Protein AF-A0A7Y3BEZ2-F1 (afdb_monomer_lite)

pLDDT: mean 75.35, std 8.3, range [46.78, 86.75]

Foldseek 3Di:
DVVVLVVLLVCCVVPVPVSLVVLVVVVDDLVVLVVLQLVLLVLLLVLVVVQVVVDPDPPDPDDDSVCSSVVVVVVLVVVLVCVVVVCVVVVHPDDSSSSSSSSSSVSVSVSVLSVVLSVCCVVPVVVSVVSVVVD

Sequence (135 aa):
MLKTFVPVAAQAIREPREAASTLMSMGIPSAALWPAFGALVCLSVILSFLSGGFEQVPDQVTLSPLVLAFSSAVAGAASVFLVWKIGSAMDGTGKFEEALLLTVFLQGLIFAGQIVEFLLFFFVPTLSGLFSIGV

Structure (mmCIF, N/CA/C/O backbone):
data_AF-A0A7Y3BEZ2-F1
#
_entry.id   AF-A0A7Y3BEZ2-F1
#
loop_
_atom_site.group_PDB
_atom_site.id
_atom_site.type_symbol
_atom_site.label_atom_id
_atom_site.label_alt_id
_atom_site.label_comp_id
_atom_site.label_asym_id
_atom_site.label_entity_id
_atom_site.label_seq_id
_atom_site.pdbx_PDB_ins_code
_atom_site.Cartn_x
_atom_site.Cartn_y
_atom_site.Cartn_z
_atom_site.occupancy
_atom_site.B_iso_or_equiv
_atom_site.auth_seq_id
_atom_site.auth_comp_id
_atom_site.auth_asym_id
_atom_site.auth_atom_id
_atom_site.pdbx_PDB_model_num
ATOM 1 N N . MET A 1 1 ? -4.952 -18.663 1.162 1.00 49.72 1 MET A N 1
ATOM 2 C CA . MET A 1 1 ? -5.120 -17.194 1.231 1.00 49.72 1 MET A CA 1
ATOM 3 C C . MET A 1 1 ? -5.123 -16.512 -0.141 1.00 49.72 1 MET A C 1
ATOM 5 O O . MET A 1 1 ? -6.020 -15.711 -0.358 1.00 49.72 1 MET A O 1
ATOM 9 N N . LEU A 1 2 ? -4.254 -16.863 -1.108 1.00 49.22 2 LEU A N 1
ATOM 10 C CA . LEU A 1 2 ? -4.301 -16.256 -2.462 1.00 49.22 2 LEU A CA 1
ATOM 11 C C . LEU A 1 2 ? -5.651 -16.408 -3.200 1.00 49.22 2 LEU A C 1
ATOM 13 O O . LEU A 1 2 ? -6.071 -15.480 -3.880 1.00 49.22 2 LEU A O 1
ATOM 17 N N . LYS A 1 3 ? -6.365 -17.534 -3.029 1.00 54.31 3 LYS A N 1
ATOM 18 C CA . LYS A 1 3 ? -7.683 -17.769 -3.663 1.00 54.31 3 LYS A CA 1
ATOM 19 C C . LYS A 1 3 ? -8.778 -16.782 -3.233 1.00 54.31 3 LYS A C 1
ATOM 21 O O . LYS A 1 3 ? -9.757 -16.643 -3.950 1.00 54.31 3 LYS A O 1
ATOM 26 N N . THR A 1 4 ? -8.613 -16.111 -2.094 1.00 61.06 4 THR A N 1
ATOM 27 C CA . THR A 1 4 ? -9.559 -15.103 -1.585 1.00 61.06 4 THR A CA 1
ATOM 28 C C . THR A 1 4 ? -9.114 -13.688 -1.951 1.00 61.06 4 THR A C 1
ATOM 30 O O . THR A 1 4 ? -9.943 -12.823 -2.195 1.00 61.06 4 THR A O 1
ATOM 33 N N . PHE A 1 5 ? -7.803 -13.457 -2.049 1.00 63.38 5 PHE A N 1
ATOM 34 C CA . PHE A 1 5 ? -7.236 -12.137 -2.328 1.00 63.38 5 PHE A CA 1
ATOM 35 C C . PHE A 1 5 ? -7.475 -11.686 -3.772 1.00 63.38 5 PHE A C 1
ATOM 37 O O . PHE A 1 5 ? -7.865 -10.550 -4.005 1.00 63.38 5 PHE A O 1
ATOM 44 N N . VAL A 1 6 ? -7.293 -12.589 -4.740 1.00 69.56 6 VAL A N 1
ATOM 45 C CA . VAL A 1 6 ? -7.481 -12.298 -6.172 1.00 69.56 6 VAL A CA 1
ATOM 46 C C . VAL A 1 6 ? -8.915 -11.859 -6.516 1.00 69.56 6 VAL A C 1
ATOM 48 O O . VAL A 1 6 ? -9.057 -10.838 -7.187 1.00 69.56 6 VAL A O 1
ATOM 51 N N . PRO A 1 7 ? -9.987 -12.550 -6.071 1.00 70.19 7 PRO A N 1
ATOM 52 C CA . PRO A 1 7 ? -11.346 -12.105 -6.370 1.00 70.19 7 PRO A CA 1
ATOM 53 C C . PRO A 1 7 ? -11.697 -10.778 -5.689 1.00 70.19 7 PRO A C 1
ATOM 55 O O . PRO A 1 7 ? -12.319 -9.936 -6.326 1.00 70.19 7 PRO A O 1
ATOM 58 N N . VAL A 1 8 ? -11.243 -10.540 -4.453 1.00 66.81 8 VAL A N 1
ATOM 59 C CA . VAL A 1 8 ? -11.479 -9.261 -3.757 1.00 66.81 8 VAL A CA 1
ATOM 60 C C . VAL A 1 8 ? -10.679 -8.122 -4.398 1.00 66.81 8 VAL A C 1
ATOM 62 O O . VAL A 1 8 ? -11.185 -7.013 -4.505 1.00 66.81 8 VAL A O 1
ATOM 65 N N . ALA A 1 9 ? -9.470 -8.384 -4.899 1.00 68.56 9 ALA A N 1
ATOM 66 C CA . ALA A 1 9 ? -8.685 -7.420 -5.672 1.00 68.56 9 ALA A CA 1
ATOM 67 C C . ALA A 1 9 ? -9.362 -7.063 -7.005 1.00 68.56 9 ALA A C 1
ATOM 69 O O . ALA A 1 9 ? -9.468 -5.889 -7.352 1.00 68.56 9 ALA A O 1
ATOM 70 N N . ALA A 1 10 ? -9.884 -8.058 -7.729 1.00 73.94 10 ALA A N 1
ATOM 71 C CA . ALA A 1 10 ? -10.649 -7.824 -8.952 1.00 73.94 10 ALA A CA 1
ATOM 72 C C . ALA A 1 10 ? -11.954 -7.056 -8.674 1.00 73.94 10 ALA A C 1
ATOM 74 O O . ALA A 1 10 ? -12.328 -6.171 -9.446 1.00 73.94 10 ALA A O 1
ATOM 75 N N . GLN A 1 11 ? -12.621 -7.360 -7.557 1.00 74.88 11 GLN A N 1
ATOM 76 C CA . GLN A 1 11 ? -13.800 -6.629 -7.105 1.00 74.88 11 GLN A CA 1
ATOM 77 C C . GLN A 1 11 ? -13.443 -5.207 -6.664 1.00 74.88 11 GLN A C 1
ATOM 79 O O . GLN A 1 11 ? -14.194 -4.298 -6.967 1.00 74.88 11 GLN A O 1
ATOM 84 N N . ALA A 1 12 ? -12.281 -4.962 -6.054 1.00 71.81 12 ALA A N 1
ATOM 85 C CA . ALA A 1 12 ? -11.862 -3.617 -5.654 1.00 71.81 12 ALA A CA 1
ATOM 86 C C . ALA A 1 12 ? -11.677 -2.664 -6.846 1.00 71.81 12 ALA A C 1
ATOM 88 O O . ALA A 1 12 ? -11.934 -1.471 -6.720 1.00 71.81 12 ALA A O 1
ATOM 89 N N . ILE A 1 13 ? -11.280 -3.194 -8.007 1.00 74.38 13 ILE A N 1
ATOM 90 C CA . ILE A 1 13 ? -11.132 -2.416 -9.247 1.00 74.38 13 ILE A CA 1
ATOM 91 C C . ILE A 1 13 ? -12.499 -2.065 -9.854 1.00 74.38 13 ILE A C 1
ATOM 93 O O . ILE A 1 13 ? -12.669 -0.982 -10.408 1.00 74.38 13 ILE A O 1
ATOM 97 N N . ARG A 1 14 ? -13.477 -2.977 -9.775 1.00 75.38 14 ARG A N 1
ATOM 98 C CA . ARG A 1 14 ? -14.810 -2.790 -10.380 1.00 75.38 14 ARG A CA 1
ATOM 99 C C . ARG A 1 14 ? -15.790 -2.082 -9.444 1.00 75.38 14 ARG A C 1
ATOM 101 O O . ARG A 1 14 ? -16.527 -1.199 -9.863 1.00 75.38 14 ARG A O 1
ATOM 108 N N . GLU A 1 15 ? -15.781 -2.481 -8.182 1.00 80.19 15 GLU A N 1
ATOM 109 C CA . GLU A 1 15 ? -16.738 -2.151 -7.128 1.00 80.19 15 GLU A CA 1
ATOM 110 C C . GLU A 1 15 ? -15.980 -1.940 -5.799 1.00 80.19 15 GLU A C 1
ATOM 112 O O . GLU A 1 15 ? -16.088 -2.734 -4.856 1.00 80.19 15 GLU A O 1
ATOM 117 N N . PRO A 1 16 ? -15.201 -0.847 -5.683 1.00 72.38 16 PRO A N 1
ATOM 118 C CA . PRO A 1 16 ? -14.340 -0.588 -4.523 1.00 72.38 16 PRO A CA 1
ATOM 119 C C . PRO A 1 16 ? -15.111 -0.571 -3.198 1.00 72.38 16 PRO A C 1
ATOM 121 O O . PRO A 1 16 ? -14.596 -0.981 -2.158 1.00 72.38 16 PRO A O 1
ATOM 124 N N . ARG A 1 17 ? -16.373 -0.132 -3.235 1.00 71.69 17 ARG A N 1
ATOM 125 C CA . ARG A 1 17 ? -17.238 -0.031 -2.056 1.00 71.69 17 ARG A CA 1
ATOM 126 C C . ARG A 1 17 ? -17.713 -1.397 -1.551 1.00 71.69 17 ARG A C 1
ATOM 128 O O . ARG A 1 17 ? -17.784 -1.593 -0.341 1.00 71.69 17 ARG A O 1
ATOM 135 N N . GLU A 1 18 ? -17.998 -2.336 -2.451 1.00 77.88 18 GLU A N 1
ATOM 136 C CA . GLU A 1 18 ? -18.378 -3.707 -2.081 1.00 77.88 18 GLU A CA 1
ATOM 137 C C . GLU A 1 18 ? -17.172 -4.538 -1.646 1.00 77.88 18 GLU A C 1
ATOM 139 O O . GLU A 1 18 ? -17.263 -5.334 -0.712 1.00 77.88 18 GLU A O 1
ATOM 144 N N . ALA A 1 19 ? -16.006 -4.313 -2.255 1.00 78.62 19 ALA A N 1
ATOM 145 C CA . ALA A 1 19 ? -14.771 -4.931 -1.786 1.00 78.62 19 ALA A CA 1
ATOM 146 C C . ALA A 1 19 ? -14.441 -4.481 -0.352 1.00 78.62 19 ALA A C 1
ATOM 148 O O . ALA A 1 19 ? -14.114 -5.312 0.495 1.00 78.62 19 ALA A O 1
ATOM 149 N N . ALA A 1 20 ? -14.605 -3.185 -0.055 1.00 76.81 20 ALA A N 1
ATOM 150 C CA . ALA A 1 20 ? -14.413 -2.628 1.280 1.00 76.81 20 ALA A CA 1
ATOM 151 C C . ALA A 1 20 ? -15.358 -3.247 2.323 1.00 76.81 20 ALA A C 1
ATOM 153 O O . ALA A 1 20 ? -14.896 -3.678 3.380 1.00 76.81 20 ALA A O 1
ATOM 154 N N . SER A 1 21 ? -16.660 -3.342 2.029 1.00 80.56 21 SER A N 1
ATOM 155 C CA . SER A 1 21 ? -17.622 -3.966 2.950 1.00 80.56 21 SER A CA 1
ATOM 156 C C . SER A 1 21 ? -17.321 -5.451 3.165 1.00 80.56 21 SER A C 1
ATOM 158 O O . SER A 1 21 ? -17.370 -5.936 4.296 1.00 80.56 21 SER A O 1
ATOM 160 N N . THR A 1 22 ? -16.915 -6.156 2.107 1.00 82.12 22 THR A N 1
ATOM 161 C CA . THR A 1 22 ? -16.505 -7.564 2.166 1.00 82.12 22 THR A CA 1
ATOM 162 C C . THR A 1 22 ? -15.286 -7.745 3.069 1.00 82.12 22 THR A C 1
ATOM 164 O O . THR A 1 22 ? -15.300 -8.596 3.957 1.00 82.12 22 THR A O 1
ATOM 167 N N . LEU A 1 23 ? -14.260 -6.907 2.917 1.00 81.81 23 LEU A N 1
ATOM 168 C CA . LEU A 1 23 ? -13.059 -6.905 3.758 1.00 81.81 23 LEU A CA 1
ATOM 169 C C . LEU A 1 23 ? -13.367 -6.615 5.233 1.00 81.81 23 LEU A C 1
ATOM 171 O O . LEU A 1 23 ? -12.842 -7.300 6.110 1.00 81.81 23 LEU A O 1
ATOM 175 N N . MET A 1 24 ? -14.248 -5.653 5.518 1.00 82.50 24 MET A N 1
ATOM 176 C CA . MET A 1 24 ? -14.683 -5.359 6.889 1.00 82.50 24 MET A CA 1
ATOM 177 C C . MET A 1 24 ? -15.472 -6.525 7.500 1.00 82.50 24 MET A C 1
ATOM 179 O O . MET A 1 24 ? -15.287 -6.850 8.672 1.00 82.50 24 MET A O 1
ATOM 183 N N . SER A 1 25 ? -16.298 -7.212 6.701 1.00 84.25 25 SER A N 1
ATOM 184 C CA . SER A 1 25 ? -17.092 -8.362 7.157 1.00 84.25 25 SER A CA 1
ATOM 185 C C . SER A 1 25 ? -16.253 -9.591 7.530 1.00 84.25 25 SER A C 1
ATOM 187 O O . SER A 1 25 ? -16.719 -10.446 8.280 1.00 84.25 25 SER A O 1
ATOM 189 N N . MET A 1 26 ? -14.998 -9.667 7.068 1.00 80.94 26 MET A N 1
ATOM 190 C CA . MET A 1 26 ? -14.077 -10.753 7.422 1.00 80.94 26 MET A CA 1
ATOM 191 C C . MET A 1 26 ? -13.584 -10.679 8.874 1.00 80.94 26 MET A C 1
ATOM 193 O O . MET A 1 26 ? -13.003 -11.650 9.356 1.00 80.94 26 MET A O 1
ATOM 197 N N . GLY A 1 27 ? -13.800 -9.558 9.576 1.00 77.75 27 GLY A N 1
ATOM 198 C CA . GLY A 1 27 ? -13.483 -9.435 11.002 1.00 77.75 27 GLY A CA 1
ATOM 199 C C . GLY A 1 27 ? -11.996 -9.613 11.320 1.00 77.75 27 GLY A C 1
ATOM 200 O O . GLY A 1 27 ? -11.650 -10.230 12.328 1.00 77.75 27 GLY A O 1
ATOM 201 N N . ILE A 1 28 ? -11.107 -9.121 10.448 1.00 78.94 28 ILE A N 1
ATOM 202 C CA . ILE A 1 28 ? -9.658 -9.286 10.615 1.00 78.94 28 ILE A CA 1
ATOM 203 C C . ILE A 1 28 ? -9.207 -8.606 11.923 1.00 78.94 28 ILE A C 1
ATOM 205 O O . ILE A 1 28 ? -9.499 -7.425 12.124 1.00 78.94 28 ILE A O 1
ATOM 209 N N . PRO A 1 29 ? -8.466 -9.307 12.805 1.00 79.69 29 PRO A N 1
ATOM 210 C CA . PRO A 1 29 ? -7.974 -8.724 14.047 1.00 79.69 29 PRO A CA 1
ATOM 211 C C . PRO A 1 29 ? -7.058 -7.526 13.782 1.00 79.69 29 PRO A C 1
ATOM 213 O O . PRO A 1 29 ? -6.059 -7.641 13.070 1.00 79.69 29 PRO A O 1
ATOM 216 N N . SER A 1 30 ? -7.336 -6.391 14.423 1.00 74.94 30 SER A N 1
ATOM 217 C CA . SER A 1 30 ? -6.546 -5.159 14.281 1.00 74.94 30 SER A CA 1
ATOM 218 C C . SER A 1 30 ? -5.082 -5.320 14.702 1.00 74.94 30 SER A C 1
ATOM 220 O O . SER A 1 30 ? -4.193 -4.699 14.120 1.00 74.94 30 SER A O 1
ATOM 222 N N . ALA A 1 31 ? -4.806 -6.232 15.638 1.00 81.12 31 ALA A N 1
ATOM 223 C CA . ALA A 1 31 ? -3.451 -6.600 16.046 1.00 81.12 31 ALA A CA 1
ATOM 224 C C . ALA A 1 31 ? -2.603 -7.193 14.902 1.00 81.12 31 ALA A C 1
ATOM 226 O O . ALA A 1 31 ? -1.380 -7.097 14.944 1.00 81.12 31 ALA A O 1
ATOM 227 N N . ALA A 1 32 ? -3.228 -7.779 13.874 1.00 81.12 32 ALA A N 1
ATOM 228 C CA . ALA A 1 32 ? -2.535 -8.340 12.713 1.00 81.12 32 ALA A CA 1
ATOM 229 C C . ALA A 1 32 ? -2.295 -7.309 11.593 1.00 81.12 32 ALA A C 1
ATOM 231 O O . ALA A 1 32 ? -1.424 -7.518 10.747 1.00 81.12 32 ALA A O 1
ATOM 232 N N . LEU A 1 33 ? -3.018 -6.183 11.599 1.00 80.88 33 LEU A N 1
ATOM 233 C CA . LEU A 1 33 ? -2.923 -5.157 10.555 1.00 80.88 33 LEU A CA 1
ATOM 234 C C . LEU A 1 33 ? -1.607 -4.380 10.618 1.00 80.88 33 LEU A C 1
ATOM 236 O O . LEU A 1 33 ? -1.000 -4.123 9.584 1.00 80.88 33 LEU A O 1
ATOM 240 N N . TRP A 1 34 ? -1.136 -4.046 11.821 1.00 78.62 34 TRP A N 1
ATOM 241 C CA . TRP A 1 34 ? 0.128 -3.329 12.008 1.00 78.62 34 TRP A CA 1
ATOM 242 C C . TRP A 1 34 ? 1.354 -4.134 11.543 1.00 78.62 34 TRP A C 1
ATOM 244 O O . TRP A 1 34 ? 2.151 -3.594 10.772 1.00 78.62 34 TRP A O 1
ATOM 254 N N . PRO A 1 35 ? 1.504 -5.424 11.914 1.00 82.44 35 PRO A N 1
ATOM 255 C CA . PRO A 1 35 ? 2.539 -6.281 11.343 1.00 82.44 35 PRO A CA 1
ATOM 256 C C . PRO A 1 35 ? 2.427 -6.428 9.824 1.00 82.44 35 PRO A C 1
ATOM 258 O O . PRO A 1 35 ? 3.446 -6.390 9.140 1.00 82.44 35 PRO A O 1
ATOM 261 N N . ALA A 1 36 ? 1.210 -6.567 9.284 1.00 80.25 36 ALA A N 1
ATOM 262 C CA . ALA A 1 36 ? 0.996 -6.683 7.842 1.00 80.25 36 ALA A CA 1
ATOM 263 C C . ALA A 1 36 ? 1.408 -5.405 7.094 1.00 80.25 36 ALA A C 1
ATOM 265 O O . ALA A 1 36 ? 2.080 -5.488 6.068 1.00 80.25 36 ALA A O 1
ATOM 266 N N . PHE A 1 37 ? 1.071 -4.232 7.637 1.00 77.56 37 PHE A N 1
ATOM 267 C CA . PHE A 1 37 ? 1.514 -2.944 7.111 1.00 77.56 37 PHE A CA 1
ATOM 268 C C . PHE A 1 37 ? 3.042 -2.845 7.095 1.00 77.56 37 PHE A C 1
ATOM 270 O O . PHE A 1 37 ? 3.633 -2.565 6.055 1.00 77.56 37 PHE A O 1
ATOM 277 N N . GLY A 1 38 ? 3.689 -3.133 8.229 1.00 77.44 38 GLY A N 1
ATOM 278 C CA . GLY A 1 38 ? 5.147 -3.098 8.337 1.00 77.44 38 GLY A CA 1
ATOM 279 C C . GLY A 1 38 ? 5.826 -4.056 7.357 1.00 77.44 38 GLY A C 1
ATOM 280 O O . GLY A 1 38 ? 6.764 -3.666 6.667 1.00 77.44 38 GLY A O 1
ATOM 281 N N . ALA A 1 39 ? 5.310 -5.280 7.229 1.00 82.19 39 ALA A N 1
ATOM 282 C CA . ALA A 1 39 ? 5.821 -6.262 6.280 1.00 82.19 39 ALA A CA 1
ATOM 283 C C . ALA A 1 39 ? 5.703 -5.780 4.826 1.00 82.19 39 ALA A C 1
ATOM 285 O O . ALA A 1 39 ? 6.664 -5.913 4.070 1.00 82.19 39 ALA A O 1
ATOM 286 N N . LEU A 1 40 ? 4.567 -5.187 4.444 1.00 82.19 40 LEU A N 1
ATOM 287 C CA . LEU A 1 40 ? 4.374 -4.615 3.109 1.00 82.19 40 LEU A CA 1
ATOM 288 C C . LEU A 1 40 ? 5.342 -3.466 2.837 1.00 82.19 40 LEU A C 1
ATOM 290 O O . LEU A 1 40 ? 5.964 -3.451 1.782 1.00 82.19 40 LEU A O 1
ATOM 294 N N . VAL A 1 41 ? 5.534 -2.550 3.790 1.00 80.75 41 VAL A N 1
ATOM 295 C CA . VAL A 1 41 ? 6.510 -1.459 3.646 1.00 80.75 41 VAL A CA 1
ATOM 296 C C . VAL A 1 41 ? 7.920 -2.018 3.451 1.00 80.75 41 VAL A C 1
ATOM 298 O O . VAL A 1 41 ? 8.619 -1.606 2.528 1.00 80.75 41 VAL A O 1
ATOM 301 N N . CYS A 1 42 ? 8.337 -2.991 4.267 1.00 81.69 42 CYS A N 1
ATOM 302 C CA . CYS A 1 42 ? 9.641 -3.634 4.112 1.00 81.69 42 CYS A CA 1
ATOM 303 C C . CYS A 1 42 ? 9.791 -4.310 2.741 1.00 81.69 42 CYS A C 1
ATOM 305 O O . CYS A 1 42 ? 10.822 -4.143 2.093 1.00 81.69 42 CYS A O 1
ATOM 307 N N . LEU A 1 43 ? 8.773 -5.044 2.286 1.00 83.94 43 LEU A N 1
ATOM 308 C CA . LEU A 1 43 ? 8.780 -5.717 0.986 1.00 83.94 43 LEU A CA 1
ATOM 309 C C . LEU A 1 43 ? 8.828 -4.724 -0.181 1.00 83.94 43 LEU A C 1
ATOM 311 O O . LEU A 1 43 ? 9.629 -4.916 -1.093 1.00 83.94 43 LEU A O 1
ATOM 315 N N . SER A 1 44 ? 8.036 -3.652 -0.135 1.00 78.69 44 SER A N 1
ATOM 316 C CA . SER A 1 44 ? 8.053 -2.585 -1.142 1.00 78.69 44 SER A CA 1
ATOM 317 C C . SER A 1 44 ? 9.422 -1.912 -1.228 1.00 78.69 44 SER A C 1
ATOM 319 O O . SER A 1 44 ? 9.919 -1.689 -2.327 1.00 78.69 44 SER A O 1
ATOM 321 N N . VAL A 1 45 ? 10.075 -1.639 -0.092 1.00 78.50 45 VAL A N 1
ATOM 322 C CA . VAL A 1 45 ? 11.429 -1.059 -0.078 1.00 78.50 45 VAL A CA 1
ATOM 323 C C . VAL A 1 45 ? 12.440 -2.031 -0.677 1.00 78.50 45 VAL A C 1
ATOM 325 O O . VAL A 1 45 ? 13.238 -1.628 -1.516 1.00 78.50 45 VAL A O 1
ATOM 328 N N . ILE A 1 46 ? 12.402 -3.311 -0.296 1.00 82.62 46 ILE A N 1
ATOM 329 C CA . ILE A 1 46 ? 13.297 -4.332 -0.861 1.00 82.62 46 ILE A CA 1
ATOM 330 C C . ILE A 1 46 ? 13.128 -4.413 -2.382 1.00 82.62 46 ILE A C 1
ATOM 332 O O . ILE A 1 46 ? 14.121 -4.412 -3.108 1.00 82.62 46 ILE A O 1
ATOM 336 N N . LEU A 1 47 ? 11.883 -4.447 -2.863 1.00 80.06 47 LEU A N 1
ATOM 337 C CA . LEU A 1 47 ? 11.580 -4.514 -4.290 1.00 80.06 47 LEU A CA 1
ATOM 338 C C . LEU A 1 47 ? 12.050 -3.254 -5.030 1.00 80.06 47 LEU A C 1
ATOM 340 O O . LEU A 1 47 ? 12.652 -3.370 -6.091 1.00 80.06 47 LEU A O 1
ATOM 344 N N . SER A 1 48 ? 11.850 -2.074 -4.441 1.00 74.81 48 SER A N 1
ATOM 345 C CA . SER A 1 48 ? 12.316 -0.795 -4.987 1.00 74.81 48 SER A CA 1
ATOM 346 C C . SER A 1 48 ? 13.846 -0.698 -5.050 1.00 74.81 48 SER A C 1
ATOM 348 O O . SER A 1 48 ? 14.395 -0.145 -5.999 1.00 74.81 48 SER A O 1
ATOM 350 N N . PHE A 1 49 ? 14.561 -1.284 -4.087 1.00 74.81 49 PHE A N 1
ATOM 351 C CA . PHE A 1 49 ? 16.023 -1.382 -4.136 1.00 74.81 49 PHE A CA 1
ATOM 352 C C . PHE A 1 49 ? 16.507 -2.343 -5.215 1.00 74.81 49 PHE A C 1
ATOM 354 O O . PHE A 1 49 ? 17.480 -2.052 -5.910 1.00 74.81 49 PHE A O 1
ATOM 361 N N . LEU A 1 50 ? 15.825 -3.481 -5.360 1.00 78.56 50 LEU A N 1
ATOM 362 C CA . LEU A 1 50 ? 16.092 -4.428 -6.435 1.00 78.56 50 LEU A CA 1
ATOM 363 C C . LEU A 1 50 ? 15.880 -3.768 -7.797 1.00 78.56 50 LEU A C 1
ATOM 365 O O . LEU A 1 50 ? 16.760 -3.891 -8.637 1.00 78.56 50 LEU A O 1
ATOM 369 N N . SER A 1 51 ? 14.782 -3.037 -8.006 1.00 70.44 51 SER A N 1
ATOM 370 C CA . SER A 1 51 ? 14.492 -2.358 -9.275 1.00 70.44 51 SER A CA 1
ATOM 371 C C . SER A 1 51 ? 15.444 -1.193 -9.559 1.00 70.44 51 SER A C 1
ATOM 373 O O . SER A 1 51 ? 16.003 -1.119 -10.651 1.00 70.44 51 SER A O 1
ATOM 375 N N . GLY A 1 52 ? 15.707 -0.335 -8.568 1.00 67.56 52 GLY A N 1
ATOM 376 C CA . GLY A 1 52 ? 16.592 0.827 -8.708 1.00 67.56 52 GLY A CA 1
ATOM 377 C C . GLY A 1 52 ? 18.058 0.466 -8.964 1.00 67.56 52 GLY A C 1
ATOM 378 O O . GLY A 1 52 ? 18.793 1.254 -9.547 1.00 67.56 52 GLY A O 1
ATOM 379 N N . GLY A 1 53 ? 18.492 -0.744 -8.597 1.00 63.12 53 GLY A N 1
ATOM 380 C CA . GLY A 1 53 ? 19.808 -1.259 -8.985 1.00 63.12 53 GLY A CA 1
ATOM 381 C C . GLY A 1 53 ? 19.948 -1.542 -10.489 1.00 63.12 53 GLY A C 1
ATOM 382 O O . GLY A 1 53 ? 21.069 -1.553 -10.997 1.00 63.12 53 GLY A O 1
ATOM 383 N N . PHE A 1 54 ? 18.837 -1.760 -11.202 1.00 59.16 54 PHE A N 1
ATOM 384 C CA . PHE A 1 54 ? 18.827 -2.008 -12.649 1.00 59.16 54 PHE A CA 1
ATOM 385 C C . PHE A 1 54 ? 18.576 -0.743 -13.476 1.00 59.16 54 PHE A C 1
ATOM 387 O O . PHE A 1 54 ? 19.037 -0.657 -14.615 1.00 59.16 54 PHE A O 1
ATOM 394 N N . GLU A 1 55 ? 17.870 0.242 -12.927 1.00 59.38 55 GLU A N 1
ATOM 395 C CA . GLU A 1 55 ? 17.629 1.520 -13.591 1.00 59.38 55 GLU A CA 1
ATOM 396 C C . GLU A 1 55 ? 18.831 2.460 -13.424 1.00 59.38 55 GLU A C 1
ATOM 398 O O . GLU A 1 55 ? 18.956 3.191 -12.446 1.00 59.38 55 GLU A O 1
ATOM 403 N N . GLN A 1 56 ? 19.732 2.484 -14.409 1.00 54.09 56 GLN A N 1
ATOM 404 C CA . GLN A 1 56 ? 20.744 3.540 -14.496 1.00 54.09 56 GLN A CA 1
ATOM 405 C C . GLN A 1 56 ? 20.116 4.813 -15.068 1.00 54.09 56 GLN A C 1
ATOM 407 O O . GLN A 1 56 ? 20.306 5.140 -16.239 1.00 54.09 56 GLN A O 1
ATOM 412 N N . VAL A 1 57 ? 19.336 5.522 -14.251 1.00 56.81 57 VAL A N 1
ATOM 413 C CA . VAL A 1 57 ? 18.840 6.857 -14.603 1.00 56.81 57 VAL A CA 1
ATOM 414 C C . VAL A 1 57 ? 19.930 7.878 -14.262 1.00 56.81 57 VAL A C 1
ATOM 416 O O . VAL A 1 57 ? 20.284 8.011 -13.086 1.00 56.81 57 VAL A O 1
ATOM 419 N N . PRO A 1 58 ? 20.491 8.606 -15.246 1.00 46.78 58 PRO A N 1
ATOM 420 C CA . PRO A 1 58 ? 21.424 9.689 -14.958 1.00 46.78 58 PRO A CA 1
ATOM 421 C C . PRO A 1 58 ? 20.708 10.767 -14.126 1.00 46.78 58 PRO A C 1
ATOM 423 O O . PRO A 1 58 ? 19.558 11.090 -14.409 1.00 46.78 58 PRO A O 1
ATOM 426 N N . ASP A 1 59 ? 21.378 11.306 -13.105 1.00 55.59 59 ASP A N 1
ATOM 427 C CA . ASP A 1 59 ? 20.899 12.379 -12.210 1.00 55.59 59 ASP A CA 1
ATOM 428 C C . ASP A 1 59 ? 19.801 12.034 -11.181 1.00 55.59 59 ASP A C 1
ATOM 430 O O . ASP A 1 59 ? 19.249 12.933 -10.540 1.00 55.59 59 ASP A O 1
ATOM 434 N N . GLN A 1 60 ? 19.515 10.755 -10.911 1.00 57.53 60 GLN A N 1
ATOM 435 C CA . GLN A 1 60 ? 18.682 10.419 -9.752 1.00 57.53 60 GLN A CA 1
ATOM 436 C C . GLN A 1 60 ? 19.440 10.622 -8.434 1.00 57.53 60 GLN A C 1
ATOM 438 O O . GLN A 1 60 ? 20.454 9.978 -8.158 1.00 57.53 60 GLN A O 1
ATOM 443 N N . VAL A 1 61 ? 18.894 11.487 -7.573 1.00 59.97 61 VAL A N 1
ATOM 444 C CA . VAL A 1 61 ? 19.305 11.600 -6.170 1.00 59.97 61 VAL A CA 1
ATOM 445 C C . VAL A 1 61 ? 19.078 10.245 -5.501 1.00 59.97 61 VAL A C 1
ATOM 447 O O . VAL A 1 61 ? 17.946 9.872 -5.198 1.00 59.97 61 VAL A O 1
ATOM 450 N N . THR A 1 62 ? 20.154 9.495 -5.272 1.00 62.03 62 THR A N 1
ATOM 451 C CA . THR A 1 62 ? 20.090 8.183 -4.625 1.00 62.03 62 THR A CA 1
ATOM 452 C C . THR A 1 62 ? 19.791 8.378 -3.137 1.00 62.03 62 THR A C 1
ATOM 454 O O . THR A 1 62 ? 20.687 8.617 -2.326 1.00 62.03 62 THR A O 1
ATOM 457 N N . LEU A 1 63 ? 18.511 8.345 -2.762 1.00 64.56 63 LEU A N 1
ATOM 458 C CA . LEU A 1 63 ? 18.110 8.388 -1.358 1.00 64.56 63 LEU A CA 1
ATOM 459 C C . LEU A 1 63 ? 18.544 7.098 -0.653 1.00 64.56 63 LEU A C 1
ATOM 461 O O . LEU A 1 63 ? 18.425 5.998 -1.191 1.00 64.56 63 LEU A O 1
ATOM 465 N N . SER A 1 64 ? 19.026 7.231 0.584 1.00 74.12 64 SER A N 1
ATOM 466 C CA . SER A 1 64 ? 19.370 6.075 1.415 1.00 74.12 64 SER A CA 1
ATOM 467 C C . SER A 1 64 ? 18.141 5.171 1.623 1.00 74.12 64 SER A C 1
ATOM 469 O O . SER A 1 64 ? 17.046 5.694 1.859 1.00 74.12 64 SER A O 1
ATOM 471 N N . PRO A 1 65 ? 18.301 3.831 1.617 1.00 66.12 65 PRO A N 1
ATOM 472 C CA . PRO A 1 65 ? 17.204 2.881 1.829 1.00 66.12 65 PRO A CA 1
ATOM 473 C C . PRO A 1 65 ? 16.389 3.157 3.080 1.00 66.12 65 PRO A C 1
ATOM 475 O O . PRO A 1 65 ? 15.168 3.013 3.089 1.00 66.12 65 PRO A O 1
ATOM 478 N N . LEU A 1 66 ? 17.069 3.604 4.132 1.00 72.25 66 LEU A N 1
ATOM 479 C CA . LEU A 1 66 ? 16.428 3.936 5.392 1.00 72.25 66 LEU A CA 1
ATOM 480 C C . LEU A 1 66 ? 15.520 5.165 5.259 1.00 72.25 66 LEU A C 1
ATOM 482 O O . LEU A 1 66 ? 14.454 5.210 5.861 1.00 72.25 66 LEU A O 1
ATOM 486 N N . VAL A 1 67 ? 15.926 6.147 4.449 1.00 76.81 67 VAL A N 1
ATOM 487 C CA . VAL A 1 67 ? 15.160 7.375 4.193 1.00 76.81 67 VAL A CA 1
ATOM 488 C C . VAL A 1 67 ? 13.944 7.070 3.322 1.00 76.81 67 VAL A C 1
ATOM 490 O O . VAL A 1 67 ? 12.858 7.573 3.601 1.00 76.81 67 VAL A O 1
ATOM 493 N N . LEU A 1 68 ? 14.085 6.200 2.319 1.00 71.88 68 LEU A N 1
ATOM 494 C CA . LEU A 1 68 ? 12.966 5.706 1.507 1.00 71.88 68 LEU A CA 1
ATOM 495 C C . LEU A 1 68 ? 11.953 4.916 2.344 1.00 71.88 68 LEU A C 1
ATOM 497 O O . LEU A 1 68 ? 10.753 5.180 2.274 1.00 71.88 68 LEU A O 1
ATOM 501 N N . ALA A 1 69 ? 12.427 4.001 3.191 1.00 69.00 69 ALA A N 1
ATOM 502 C CA . ALA A 1 69 ? 11.566 3.246 4.097 1.00 69.00 69 ALA A CA 1
ATOM 503 C C . ALA A 1 69 ? 10.833 4.164 5.081 1.00 69.00 69 ALA A C 1
ATOM 505 O O . ALA A 1 69 ? 9.622 4.047 5.262 1.00 69.00 69 ALA A O 1
ATOM 506 N N . PHE A 1 70 ? 11.556 5.106 5.689 1.00 76.38 70 PHE A N 1
ATOM 507 C CA . PHE A 1 70 ? 10.988 6.027 6.664 1.00 76.38 70 PHE A CA 1
ATOM 508 C C . PHE A 1 70 ? 9.982 6.987 6.024 1.00 76.38 70 PHE A C 1
ATOM 510 O O . PHE A 1 70 ? 8.884 7.154 6.545 1.00 76.38 70 PHE A O 1
ATOM 517 N N . SER A 1 71 ? 10.310 7.575 4.872 1.00 75.75 71 SER A N 1
ATOM 518 C CA . SER A 1 71 ? 9.392 8.458 4.141 1.00 75.75 71 SER A CA 1
ATOM 519 C C . SER A 1 71 ? 8.134 7.724 3.684 1.00 75.75 71 SER A C 1
ATOM 521 O O . SER A 1 71 ? 7.043 8.249 3.877 1.00 75.75 71 SER A O 1
ATOM 523 N N . SER A 1 72 ? 8.257 6.492 3.182 1.00 72.38 72 SER A N 1
ATOM 524 C CA . SER A 1 72 ? 7.108 5.665 2.790 1.00 72.38 72 SER A CA 1
ATOM 525 C C . SER A 1 72 ? 6.229 5.312 3.988 1.00 72.38 72 SER A C 1
ATOM 527 O O . SER A 1 72 ? 5.006 5.426 3.918 1.00 72.38 72 SER A O 1
ATOM 529 N N . ALA A 1 73 ? 6.839 4.942 5.118 1.00 72.81 73 ALA A N 1
ATOM 530 C CA . ALA A 1 73 ? 6.112 4.649 6.349 1.00 72.81 73 ALA A CA 1
ATOM 531 C C . ALA A 1 73 ? 5.374 5.886 6.884 1.00 72.81 73 ALA A C 1
ATOM 533 O O . ALA A 1 73 ? 4.199 5.793 7.239 1.00 72.81 73 ALA A O 1
ATOM 534 N N . VAL A 1 74 ? 6.034 7.048 6.901 1.00 82.94 74 VAL A N 1
ATOM 535 C CA . VAL A 1 74 ? 5.440 8.316 7.345 1.00 82.94 74 VAL A CA 1
ATOM 536 C C . VAL A 1 74 ? 4.331 8.761 6.398 1.00 82.94 74 VAL A C 1
ATOM 538 O O . VAL A 1 74 ? 3.259 9.126 6.869 1.00 82.94 74 VAL A O 1
ATOM 541 N N . ALA A 1 75 ? 4.545 8.699 5.083 1.00 77.94 75 ALA A N 1
ATOM 542 C CA . ALA A 1 75 ? 3.542 9.060 4.086 1.00 77.94 75 ALA A CA 1
ATOM 543 C C . ALA A 1 75 ? 2.318 8.137 4.161 1.00 77.94 75 ALA A C 1
ATOM 545 O O . ALA A 1 75 ? 1.188 8.620 4.164 1.00 77.94 75 ALA A O 1
ATOM 546 N N . GLY A 1 76 ? 2.531 6.825 4.304 1.00 74.00 76 GLY A N 1
ATOM 547 C CA . GLY A 1 76 ? 1.459 5.850 4.485 1.00 74.00 76 GLY A CA 1
ATOM 548 C C . GLY A 1 76 ? 0.670 6.097 5.769 1.00 74.00 76 GLY A C 1
ATOM 549 O O . GLY A 1 76 ? -0.551 6.227 5.725 1.00 74.00 76 GLY A O 1
ATOM 550 N N . ALA A 1 77 ? 1.355 6.254 6.905 1.00 75.88 77 ALA A N 1
ATOM 551 C CA . ALA A 1 77 ? 0.715 6.554 8.185 1.00 75.88 77 ALA A CA 1
ATOM 552 C C . ALA A 1 77 ? -0.044 7.893 8.160 1.00 75.88 77 ALA A C 1
ATOM 554 O O . ALA A 1 77 ? -1.164 7.981 8.667 1.00 75.88 77 ALA A O 1
ATOM 555 N N . ALA A 1 78 ? 0.530 8.922 7.530 1.00 80.06 78 ALA A N 1
ATOM 556 C CA . ALA A 1 78 ? -0.120 10.212 7.336 1.00 80.06 78 ALA A CA 1
ATOM 557 C C . ALA A 1 78 ? -1.359 10.090 6.442 1.00 80.06 78 ALA A C 1
ATOM 559 O O . ALA A 1 78 ? -2.385 10.683 6.760 1.00 80.06 78 ALA A O 1
ATOM 560 N N . SER A 1 79 ? -1.297 9.291 5.374 1.00 75.56 79 SER A N 1
ATOM 561 C CA . SER A 1 79 ? -2.441 9.012 4.503 1.00 75.56 79 SER A CA 1
ATOM 562 C C . SER A 1 79 ? -3.583 8.358 5.280 1.00 75.56 79 SER A C 1
ATOM 564 O O . SER A 1 79 ? -4.698 8.874 5.257 1.00 75.56 79 SER A O 1
ATOM 566 N N . VAL A 1 80 ? -3.308 7.313 6.074 1.00 76.19 80 VAL A N 1
ATOM 567 C CA . VAL A 1 80 ? -4.329 6.675 6.933 1.00 76.19 80 VAL A CA 1
ATOM 568 C C . VAL A 1 80 ? -4.953 7.689 7.886 1.00 76.19 80 VAL A C 1
ATOM 570 O O . VAL A 1 80 ?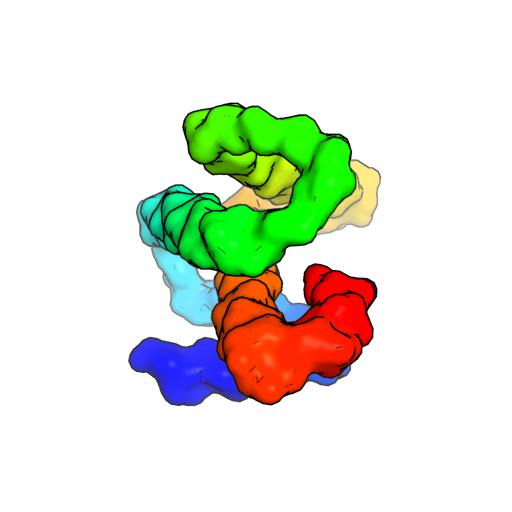 -6.175 7.761 8.017 1.00 76.19 80 VAL A O 1
ATOM 573 N N . PHE A 1 81 ? -4.116 8.498 8.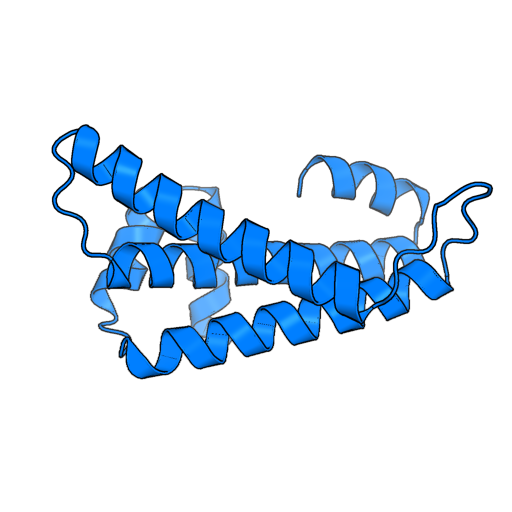537 1.00 75.19 81 PHE A N 1
ATOM 574 C CA . PHE A 1 81 ? -4.572 9.504 9.486 1.00 75.19 81 PHE A CA 1
ATOM 575 C C . PHE A 1 81 ? -5.433 10.583 8.820 1.00 75.19 81 PHE A C 1
ATOM 577 O O . PHE A 1 81 ? -6.459 10.976 9.373 1.00 75.19 81 PHE A O 1
ATOM 584 N N . LEU A 1 82 ? -5.052 11.044 7.627 1.00 78.56 82 LEU A N 1
ATOM 585 C CA . LEU A 1 82 ? -5.812 12.023 6.853 1.00 78.56 82 LEU A CA 1
ATOM 586 C C . LEU A 1 82 ? -7.133 11.443 6.359 1.00 78.56 82 LEU A C 1
ATOM 588 O O . LEU A 1 82 ? -8.158 12.092 6.528 1.00 78.56 82 LEU A O 1
ATOM 592 N N . VAL A 1 83 ? -7.139 10.224 5.819 1.00 76.19 83 VAL A N 1
ATOM 593 C CA . VAL A 1 83 ? -8.364 9.542 5.374 1.00 76.19 83 VAL A CA 1
ATOM 594 C C . VAL A 1 83 ? -9.337 9.380 6.539 1.00 76.19 83 VAL A C 1
ATOM 596 O O . VAL A 1 83 ? -10.515 9.710 6.405 1.00 76.19 83 VAL A O 1
ATOM 599 N N . TRP A 1 84 ? -8.848 8.956 7.705 1.00 73.62 84 TRP A N 1
ATOM 600 C CA . TRP A 1 84 ? -9.670 8.843 8.908 1.00 73.62 84 TRP A CA 1
ATOM 601 C C . TRP A 1 84 ? -10.191 10.205 9.386 1.00 73.62 84 TRP A C 1
ATOM 603 O O . TRP A 1 84 ? -11.382 10.357 9.651 1.00 73.62 84 TRP A O 1
A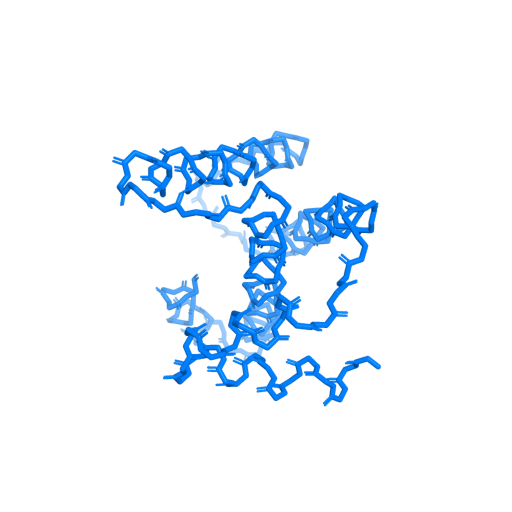TOM 613 N N . LYS A 1 85 ? -9.328 11.225 9.451 1.00 74.56 85 LYS A N 1
ATOM 614 C CA . LYS A 1 85 ? -9.691 12.559 9.947 1.00 74.56 85 LYS A CA 1
ATOM 615 C C . LYS A 1 85 ? -10.639 13.306 9.006 1.00 74.56 85 LYS A C 1
ATOM 617 O O . LYS A 1 85 ? -11.563 13.959 9.480 1.00 74.56 85 LYS A O 1
ATOM 622 N N . ILE A 1 86 ? -10.435 13.205 7.694 1.00 78.12 86 ILE A N 1
ATOM 623 C CA . ILE A 1 86 ? -11.321 13.785 6.674 1.00 78.12 86 ILE A CA 1
ATOM 624 C C . ILE A 1 86 ? -12.658 13.041 6.676 1.00 78.12 86 ILE A C 1
ATOM 626 O O . ILE A 1 86 ? -13.703 13.683 6.690 1.00 78.12 86 ILE A O 1
ATOM 630 N N . GLY A 1 87 ? -12.637 11.706 6.754 1.00 67.25 87 GLY A N 1
ATOM 631 C CA . GLY A 1 87 ? -13.848 10.896 6.883 1.00 67.25 87 GLY A CA 1
ATOM 632 C C . GLY A 1 87 ? -14.663 11.270 8.121 1.00 67.25 87 GLY A C 1
ATOM 633 O O . GLY A 1 87 ? -15.862 11.498 8.014 1.00 67.25 87 GLY A O 1
ATOM 634 N N . SER A 1 88 ? -14.009 11.435 9.273 1.00 71.44 88 SER A N 1
ATOM 635 C CA . SER A 1 88 ? -14.656 11.886 10.511 1.00 71.44 88 SER A CA 1
ATOM 636 C C . SER A 1 88 ? -15.177 13.326 10.432 1.00 71.44 88 SER A C 1
ATOM 638 O O . SER A 1 88 ? -16.189 13.627 11.057 1.00 71.44 88 SER A O 1
ATOM 640 N N . ALA A 1 89 ? -14.525 14.214 9.674 1.00 72.00 89 ALA A N 1
ATOM 641 C CA . ALA A 1 89 ? -14.992 15.586 9.459 1.00 72.00 89 ALA A CA 1
ATOM 642 C C . ALA A 1 89 ? -16.203 15.673 8.509 1.00 72.00 89 ALA A C 1
ATOM 644 O O . ALA A 1 89 ? -16.903 16.681 8.505 1.00 72.00 89 ALA A O 1
ATOM 645 N N . MET A 1 90 ? -16.458 14.625 7.720 1.00 78.25 90 MET A N 1
ATOM 646 C CA . MET A 1 90 ? -17.608 14.493 6.818 1.00 78.25 90 MET A CA 1
ATOM 647 C C . MET A 1 90 ? -18.741 13.638 7.421 1.00 78.25 90 MET A C 1
ATOM 649 O O . MET A 1 90 ? -19.489 13.010 6.674 1.00 78.25 90 MET A O 1
ATOM 653 N N . ASP A 1 91 ? -18.851 13.576 8.756 1.00 72.69 91 ASP A N 1
ATOM 654 C CA . ASP A 1 91 ? -19.816 12.734 9.497 1.00 72.69 91 ASP A CA 1
ATOM 655 C C . ASP A 1 91 ? -19.674 11.215 9.243 1.00 72.69 91 ASP A C 1
ATOM 657 O O . ASP A 1 91 ? -20.590 10.419 9.465 1.00 72.69 91 ASP A O 1
ATOM 661 N N . GLY A 1 92 ? -18.503 10.766 8.788 1.00 70.25 92 GLY A N 1
ATOM 662 C CA . GLY A 1 92 ? -18.208 9.349 8.610 1.00 70.25 92 GLY A CA 1
ATOM 663 C C . GLY A 1 92 ? -18.115 8.608 9.946 1.00 70.25 92 GLY A C 1
ATOM 664 O O . GLY A 1 92 ? -17.384 9.008 10.847 1.00 70.25 92 GLY A O 1
ATOM 665 N N . THR A 1 93 ? -18.798 7.467 10.053 1.00 70.31 93 THR A N 1
ATOM 666 C CA . THR A 1 93 ? -18.817 6.609 11.255 1.00 70.31 93 THR A CA 1
ATOM 667 C C . THR A 1 93 ? -17.695 5.562 11.287 1.00 70.31 93 THR A C 1
ATOM 669 O O . THR A 1 93 ? -17.736 4.640 12.102 1.00 70.31 93 THR A O 1
ATOM 672 N N . GLY A 1 94 ? -16.738 5.649 10.359 1.00 68.31 94 GLY A N 1
ATOM 673 C CA . GLY A 1 94 ? -15.691 4.645 10.170 1.00 68.31 94 GLY A CA 1
ATOM 674 C C . GLY A 1 94 ? -14.681 4.631 11.315 1.00 68.31 94 GLY A C 1
ATOM 675 O O . GLY A 1 94 ? -14.210 5.680 11.766 1.00 68.31 94 GLY A O 1
ATOM 676 N N . LYS A 1 95 ? -14.322 3.436 11.783 1.00 77.56 95 LYS A N 1
ATOM 677 C CA . LYS A 1 95 ? -13.321 3.275 12.846 1.00 77.56 95 LYS A CA 1
ATOM 678 C C . LYS A 1 95 ? -11.901 3.381 12.295 1.00 77.56 95 LYS A C 1
ATOM 680 O O . LYS A 1 95 ? -11.646 3.117 11.120 1.00 77.56 95 LYS A O 1
ATOM 685 N N . PHE A 1 96 ? -10.947 3.729 13.156 1.00 75.00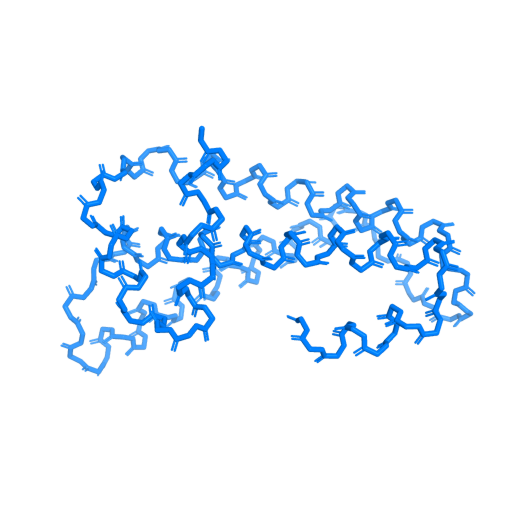 96 PHE A N 1
ATOM 686 C CA . PHE A 1 96 ? -9.537 3.801 12.764 1.00 75.00 96 PHE A CA 1
ATOM 687 C C . PHE A 1 96 ? -9.019 2.444 12.255 1.00 75.00 96 PHE A C 1
ATOM 689 O O . PHE A 1 96 ? -8.272 2.392 11.280 1.00 75.00 96 PHE A O 1
ATOM 696 N N . GLU A 1 97 ? -9.461 1.334 12.853 1.00 77.88 97 GLU A N 1
ATOM 697 C CA . GLU A 1 97 ? -9.074 -0.013 12.424 1.00 77.88 97 GLU A CA 1
ATOM 698 C C . GLU A 1 97 ? -9.570 -0.351 11.011 1.00 77.88 97 GLU A C 1
ATOM 700 O O . GLU A 1 97 ? -8.867 -1.019 10.257 1.00 77.88 97 GLU A O 1
ATOM 705 N N . GLU A 1 98 ? -10.751 0.138 10.633 1.00 78.12 98 GLU A N 1
ATOM 706 C CA . GLU A 1 98 ? -11.329 -0.052 9.298 1.00 78.12 98 GLU A CA 1
ATOM 707 C C . GLU A 1 98 ? -10.544 0.739 8.245 1.00 78.12 98 GLU A C 1
ATOM 709 O O . GLU A 1 98 ? -10.246 0.218 7.169 1.00 78.12 98 GLU A O 1
ATOM 714 N N . ALA A 1 99 ? -10.134 1.967 8.581 1.00 78.25 99 ALA A N 1
ATOM 715 C CA . ALA A 1 99 ? -9.264 2.777 7.733 1.00 78.25 99 ALA A CA 1
ATOM 716 C C . ALA A 1 99 ? -7.877 2.133 7.554 1.00 78.25 99 ALA A C 1
ATOM 718 O O . ALA A 1 99 ? -7.360 2.070 6.435 1.00 78.25 99 ALA A O 1
ATOM 719 N N . LEU A 1 100 ? -7.288 1.601 8.631 1.00 78.88 100 LEU A N 1
ATOM 720 C CA . LEU A 1 100 ? -6.011 0.887 8.573 1.00 78.88 100 LEU A CA 1
ATOM 721 C C . LEU A 1 100 ? -6.117 -0.377 7.714 1.00 78.88 100 LEU A C 1
ATOM 723 O O . LEU A 1 100 ? -5.255 -0.615 6.873 1.00 78.88 100 LEU A O 1
ATOM 727 N N . LEU A 1 101 ? -7.181 -1.162 7.881 1.00 83.81 101 LEU A N 1
ATOM 728 C CA . LEU A 1 101 ? -7.424 -2.379 7.108 1.00 83.81 101 LEU A CA 1
ATOM 729 C C . LEU A 1 101 ? -7.550 -2.096 5.610 1.00 83.81 101 LEU A C 1
ATOM 731 O O . LEU A 1 101 ? -6.900 -2.765 4.806 1.00 83.81 101 LEU A O 1
ATOM 735 N N . LEU A 1 102 ? -8.329 -1.078 5.238 1.00 82.31 102 LEU A N 1
ATOM 736 C CA . LEU A 1 102 ? -8.449 -0.644 3.847 1.00 82.31 102 LEU A CA 1
ATOM 737 C C . LEU A 1 102 ? -7.116 -0.161 3.285 1.00 82.31 102 LEU A C 1
ATOM 739 O O . LEU A 1 102 ? -6.762 -0.522 2.166 1.00 82.31 102 LEU A O 1
ATOM 743 N N . THR A 1 103 ? -6.354 0.604 4.066 1.00 81.62 103 THR A N 1
ATOM 744 C CA . THR A 1 103 ? -5.039 1.092 3.634 1.00 81.62 103 THR A CA 1
ATOM 745 C C . THR A 1 103 ? -4.066 -0.063 3.431 1.00 81.62 103 THR A C 1
ATOM 747 O O . THR A 1 103 ? -3.408 -0.123 2.401 1.00 81.62 103 THR A O 1
ATOM 750 N N . VAL A 1 104 ? -3.990 -1.017 4.363 1.00 83.75 104 VAL A N 1
ATOM 751 C CA . VAL A 1 104 ? -3.134 -2.209 4.235 1.00 83.75 104 VAL A CA 1
ATOM 752 C C . VAL A 1 104 ? -3.511 -3.022 3.002 1.00 83.75 104 VAL A C 1
ATOM 754 O O . VAL A 1 104 ? -2.633 -3.462 2.261 1.00 83.75 104 VAL A O 1
ATOM 757 N N . PHE A 1 105 ? -4.808 -3.199 2.752 1.00 83.62 105 PHE A N 1
ATOM 758 C CA . PHE A 1 105 ? -5.287 -3.889 1.560 1.00 83.62 105 PHE A CA 1
ATOM 759 C C . PHE A 1 105 ? -4.877 -3.160 0.275 1.00 83.62 105 PHE A C 1
ATOM 761 O O . PHE A 1 105 ? -4.345 -3.783 -0.643 1.00 83.62 105 PHE A O 1
ATOM 768 N N . LEU A 1 106 ? -5.065 -1.841 0.230 1.00 80.38 106 LEU A N 1
ATOM 769 C CA . LEU A 1 106 ? -4.728 -1.011 -0.923 1.00 80.38 106 LEU A CA 1
ATOM 770 C C . LEU A 1 106 ? -3.211 -0.962 -1.156 1.00 80.38 106 LEU A C 1
ATOM 772 O O . LEU A 1 106 ? -2.763 -1.122 -2.286 1.00 80.38 106 LEU A O 1
ATOM 776 N N . GLN A 1 107 ? -2.413 -0.870 -0.091 1.00 81.69 107 GLN A N 1
ATOM 777 C CA . GLN A 1 107 ? -0.956 -0.979 -0.154 1.00 81.69 107 GLN A CA 1
ATOM 778 C C . GLN A 1 107 ? -0.524 -2.343 -0.708 1.00 81.69 107 GLN A C 1
ATOM 780 O O . GLN A 1 107 ? 0.402 -2.419 -1.512 1.00 81.69 107 GLN A O 1
ATOM 785 N N . GLY A 1 108 ? -1.210 -3.420 -0.317 1.00 82.31 108 GLY A N 1
ATOM 786 C CA . GLY A 1 108 ? -0.990 -4.755 -0.869 1.00 82.31 108 GLY A CA 1
ATOM 787 C C . GLY A 1 108 ? -1.333 -4.853 -2.357 1.00 82.31 108 GLY A C 1
ATOM 788 O O . GLY A 1 108 ? -0.611 -5.510 -3.106 1.00 82.31 108 GLY A O 1
ATOM 789 N N . LEU A 1 109 ? -2.398 -4.177 -2.799 1.00 82.81 109 LEU A N 1
ATOM 790 C CA . LEU A 1 109 ? -2.787 -4.104 -4.209 1.00 82.81 109 LEU A CA 1
ATOM 791 C C . LEU A 1 109 ? -1.734 -3.353 -5.039 1.00 82.81 109 LEU A C 1
ATOM 793 O O . LEU A 1 109 ? -1.296 -3.866 -6.067 1.00 82.81 109 LEU A O 1
ATOM 797 N N . ILE A 1 110 ? -1.286 -2.188 -4.558 1.00 82.69 110 ILE A N 1
ATOM 798 C CA . ILE A 1 110 ? -0.216 -1.401 -5.190 1.00 82.69 110 ILE A CA 1
ATOM 799 C C . ILE A 1 110 ? 1.072 -2.222 -5.251 1.00 82.69 110 ILE A C 1
ATOM 801 O O . ILE A 1 110 ? 1.686 -2.311 -6.307 1.00 82.69 110 ILE A O 1
ATOM 805 N N . PHE A 1 111 ? 1.460 -2.890 -4.161 1.00 84.50 111 PHE A N 1
ATOM 806 C CA . PHE A 1 111 ? 2.648 -3.747 -4.138 1.00 84.50 111 PHE A CA 1
ATOM 807 C C . PHE A 1 111 ? 2.570 -4.894 -5.158 1.00 84.50 111 PHE A C 1
ATOM 809 O O . PHE A 1 111 ? 3.557 -5.205 -5.821 1.00 84.50 111 PHE A O 1
ATOM 816 N N . ALA A 1 112 ? 1.398 -5.506 -5.342 1.00 83.88 112 ALA A N 1
ATOM 817 C CA . ALA A 1 112 ? 1.211 -6.491 -6.406 1.00 83.88 112 ALA A CA 1
ATOM 818 C C . ALA A 1 112 ? 1.409 -5.866 -7.799 1.00 83.88 112 ALA A C 1
ATOM 820 O O . ALA A 1 112 ? 2.040 -6.482 -8.657 1.00 83.88 112 ALA A O 1
ATOM 821 N N . GLY A 1 113 ? 0.933 -4.633 -7.999 1.00 83.88 113 GLY A N 1
ATOM 822 C CA . GLY A 1 113 ? 1.240 -3.818 -9.175 1.00 83.88 113 GLY A CA 1
ATOM 823 C C . GLY A 1 113 ? 2.743 -3.606 -9.362 1.00 83.88 113 GLY A C 1
ATOM 824 O O . GLY A 1 113 ? 3.252 -3.887 -10.440 1.00 83.88 113 GLY A O 1
ATOM 825 N N . GLN A 1 114 ? 3.473 -3.244 -8.303 1.00 82.94 114 GLN A N 1
ATOM 826 C CA . GLN A 1 114 ? 4.934 -3.079 -8.340 1.00 82.94 114 GLN A CA 1
ATOM 827 C C . GLN A 1 114 ? 5.655 -4.361 -8.780 1.00 82.94 114 GLN A C 1
ATOM 829 O O . GLN A 1 114 ? 6.626 -4.298 -9.528 1.00 82.94 114 GLN A O 1
ATOM 834 N N . ILE A 1 115 ? 5.184 -5.541 -8.360 1.00 85.94 115 ILE A N 1
ATOM 835 C CA . ILE A 1 115 ? 5.744 -6.821 -8.829 1.00 85.94 115 ILE A CA 1
ATOM 836 C C . ILE A 1 115 ? 5.513 -6.993 -10.334 1.00 85.94 115 ILE A C 1
ATOM 838 O O . ILE A 1 115 ? 6.423 -7.408 -11.050 1.00 85.94 115 ILE A O 1
ATOM 842 N N . VAL A 1 116 ? 4.306 -6.692 -10.818 1.00 86.19 116 VAL A N 1
ATOM 843 C CA . VAL A 1 116 ? 3.981 -6.767 -12.250 1.00 86.19 116 VAL A CA 1
ATOM 844 C C . VAL A 1 116 ? 4.849 -5.791 -13.038 1.00 86.19 116 VAL A C 1
ATOM 846 O O . VAL A 1 116 ? 5.447 -6.191 -14.032 1.00 86.19 116 VAL A O 1
ATOM 849 N N . GLU A 1 117 ? 4.981 -4.554 -12.569 1.00 82.38 117 GLU A N 1
ATOM 850 C CA . GLU A 1 117 ? 5.837 -3.531 -13.167 1.00 82.38 117 GLU A CA 1
ATOM 851 C C . GLU A 1 117 ? 7.302 -3.972 -13.223 1.00 82.38 117 GLU A C 1
ATOM 853 O O . GLU A 1 117 ? 7.919 -3.889 -14.281 1.00 82.38 117 GLU A O 1
ATOM 858 N N . PHE A 1 118 ? 7.835 -4.520 -12.128 1.00 83.94 118 PHE A N 1
ATOM 859 C CA . PHE A 1 118 ? 9.200 -5.041 -12.058 1.00 83.94 118 PHE A CA 1
ATOM 860 C C . PHE A 1 118 ? 9.438 -6.178 -13.061 1.00 83.94 118 PHE A C 1
ATOM 862 O O . PHE A 1 118 ? 10.465 -6.216 -13.741 1.00 83.94 118 PHE A O 1
ATOM 869 N N . LEU A 1 119 ? 8.474 -7.093 -13.205 1.00 85.88 119 LEU A N 1
ATOM 870 C CA . LEU A 1 119 ? 8.540 -8.143 -14.221 1.00 85.88 119 LEU A CA 1
ATOM 871 C C . LEU A 1 119 ? 8.476 -7.551 -15.634 1.00 85.88 119 LEU A C 1
ATOM 873 O O . LEU A 1 119 ? 9.269 -7.938 -16.491 1.00 85.88 119 LEU A O 1
ATOM 877 N N . LEU A 1 120 ? 7.574 -6.598 -15.884 1.00 84.81 120 LEU A N 1
ATOM 878 C CA . LEU A 1 120 ? 7.475 -5.903 -17.168 1.00 84.81 120 LEU A CA 1
ATOM 879 C C . LEU A 1 120 ? 8.777 -5.186 -17.511 1.00 84.81 120 LEU A C 1
ATOM 881 O O . LEU A 1 120 ? 9.215 -5.283 -18.650 1.00 84.81 120 LEU A O 1
ATOM 885 N N . PHE A 1 121 ? 9.415 -4.529 -16.546 1.00 81.81 121 PHE A N 1
ATOM 886 C CA . PHE A 1 121 ? 10.689 -3.847 -16.743 1.00 81.81 121 PHE A CA 1
ATOM 887 C C . PHE A 1 121 ? 11.767 -4.817 -17.241 1.00 81.81 121 PHE A C 1
ATOM 889 O O . PHE A 1 121 ? 12.511 -4.496 -18.164 1.00 81.81 121 PHE A O 1
ATOM 896 N N . PHE A 1 122 ? 11.803 -6.036 -16.694 1.00 80.44 122 PHE A N 1
ATOM 897 C CA . PHE A 1 122 ? 12.780 -7.051 -17.082 1.00 80.44 122 PHE A CA 1
ATOM 898 C C . PHE A 1 122 ? 12.575 -7.588 -18.509 1.00 80.44 122 PHE A C 1
ATOM 900 O O . PHE A 1 122 ? 13.549 -7.857 -19.210 1.00 80.44 122 PHE A O 1
ATOM 907 N N . PHE A 1 123 ? 11.325 -7.758 -18.955 1.00 85.81 123 PHE A N 1
ATOM 908 C CA . PHE A 1 123 ? 11.026 -8.330 -20.276 1.00 85.81 123 PHE A CA 1
ATOM 909 C C . PHE A 1 123 ? 10.835 -7.277 -21.374 1.00 85.81 123 PHE A C 1
ATOM 911 O O . PHE A 1 123 ? 11.273 -7.476 -22.506 1.00 85.81 123 PHE A O 1
ATOM 918 N N . VAL A 1 124 ? 10.142 -6.181 -21.062 1.00 86.75 124 VAL A N 1
ATOM 919 C CA . VAL A 1 124 ? 9.750 -5.116 -21.993 1.00 86.75 124 VAL A CA 1
ATOM 920 C C . VAL A 1 124 ? 9.784 -3.751 -21.274 1.00 86.75 124 VAL A C 1
ATOM 922 O O . VAL A 1 124 ? 8.735 -3.240 -20.866 1.00 86.75 124 VAL A O 1
ATOM 925 N N . PRO A 1 125 ? 10.964 -3.108 -21.163 1.00 77.81 125 PRO A N 1
ATOM 926 C CA . PRO A 1 125 ? 11.140 -1.860 -20.409 1.00 77.81 125 PRO A CA 1
ATOM 927 C C . PRO A 1 125 ? 10.176 -0.736 -20.821 1.00 77.81 125 PRO A C 1
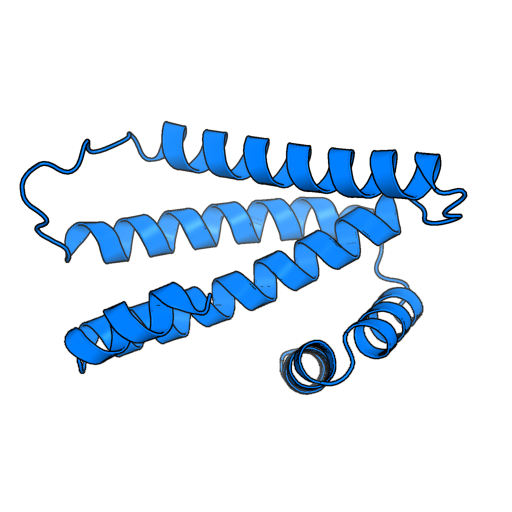ATOM 929 O O . PRO A 1 125 ? 9.677 0.018 -19.994 1.00 77.81 125 PRO A O 1
ATOM 932 N N . THR A 1 126 ? 9.847 -0.636 -22.111 1.00 79.81 126 THR A N 1
ATOM 933 C CA . THR A 1 126 ? 8.945 0.407 -22.627 1.00 79.81 126 THR A CA 1
ATOM 934 C C . THR A 1 126 ? 7.510 0.262 -22.112 1.00 79.81 126 THR A C 1
ATOM 936 O O . THR A 1 126 ? 6.809 1.259 -21.957 1.00 79.81 126 THR A O 1
ATOM 939 N N . LEU A 1 127 ? 7.060 -0.968 -21.838 1.00 80.25 127 LEU A N 1
ATOM 940 C CA . LEU A 1 127 ? 5.727 -1.216 -21.287 1.00 80.25 127 LEU A CA 1
ATOM 941 C C . LEU A 1 127 ? 5.677 -0.971 -19.778 1.00 80.25 127 LEU A C 1
ATOM 943 O O . LEU A 1 127 ? 4.621 -0.576 -19.288 1.00 80.25 127 LEU A O 1
ATOM 947 N N . SER A 1 128 ? 6.783 -1.160 -19.048 1.00 78.69 128 SER A N 1
ATOM 948 C CA . SER A 1 128 ? 6.799 -0.879 -17.606 1.00 78.69 128 SER A CA 1
ATOM 949 C C . SER A 1 128 ? 6.595 0.607 -17.335 1.00 78.69 128 SER A C 1
ATOM 951 O O . SER A 1 128 ? 5.756 0.953 -16.514 1.00 78.69 128 SER A O 1
ATOM 953 N N . GLY A 1 129 ? 7.250 1.486 -18.103 1.00 76.75 129 GLY A N 1
ATOM 954 C CA . GLY A 1 129 ? 7.078 2.934 -17.962 1.00 76.75 129 GLY A CA 1
ATOM 955 C C . GLY A 1 129 ? 5.636 3.397 -18.200 1.00 76.75 129 GLY A C 1
ATOM 956 O O . GLY A 1 129 ? 5.147 4.273 -17.496 1.00 76.75 129 GLY A O 1
ATOM 957 N N . LEU A 1 130 ? 4.920 2.778 -19.147 1.00 81.88 130 LEU A N 1
ATOM 958 C CA . LEU A 1 130 ? 3.496 3.063 -19.368 1.00 81.88 130 LEU A CA 1
ATOM 959 C C . LEU A 1 130 ? 2.611 2.527 -18.237 1.00 81.88 130 LEU A C 1
ATOM 961 O O . LEU A 1 130 ? 1.629 3.169 -17.874 1.00 81.88 130 LEU A O 1
ATOM 965 N N . PHE A 1 131 ? 2.949 1.359 -17.690 1.00 80.69 131 PHE A N 1
ATOM 966 C CA . PHE A 1 131 ? 2.218 0.750 -16.583 1.00 80.69 131 PHE A CA 1
ATOM 967 C C . PHE A 1 131 ? 2.373 1.549 -15.280 1.00 80.69 131 PHE A C 1
ATOM 969 O O . PHE A 1 131 ? 1.384 1.755 -14.584 1.00 80.69 131 PHE A O 1
ATOM 976 N N . SER A 1 132 ? 3.575 2.071 -15.016 1.00 75.69 132 SER A N 1
ATOM 977 C CA . SER A 1 132 ? 3.915 2.907 -13.854 1.00 75.69 132 SER A CA 1
ATOM 978 C C . SER A 1 132 ? 2.989 4.116 -13.678 1.00 75.69 132 SER A C 1
ATOM 980 O O . SER A 1 132 ? 2.671 4.514 -12.568 1.00 75.69 132 SER A O 1
ATOM 982 N N . ILE A 1 133 ? 2.494 4.691 -14.779 1.00 77.94 133 ILE A N 1
ATOM 983 C CA . ILE A 1 133 ? 1.603 5.864 -14.747 1.00 77.94 133 ILE A CA 1
ATOM 984 C C . ILE A 1 133 ? 0.220 5.517 -14.164 1.00 77.94 133 ILE A C 1
ATOM 986 O O . ILE A 1 133 ? -0.482 6.394 -13.663 1.00 77.94 133 ILE A O 1
ATOM 990 N N . GLY A 1 134 ? -0.205 4.257 -14.284 1.00 71.50 134 GLY A N 1
ATOM 991 C CA . GLY A 1 134 ? -1.526 3.793 -13.858 1.00 71.50 134 GLY A CA 1
ATOM 992 C C . GLY A 1 134 ? -1.576 3.178 -12.458 1.00 71.50 134 GLY A C 1
ATOM 993 O O . GLY A 1 134 ? -2.664 2.787 -12.031 1.00 71.50 134 GLY A O 1
ATOM 994 N N . VAL A 1 135 ? -0.432 3.056 -11.783 1.00 64.94 135 VAL A N 1
ATOM 995 C CA . VAL A 1 135 ? -0.274 2.477 -10.438 1.00 64.94 135 VAL A CA 1
ATOM 996 C C . VAL A 1 135 ? 0.001 3.585 -9.431 1.00 64.94 135 VAL A C 1
ATOM 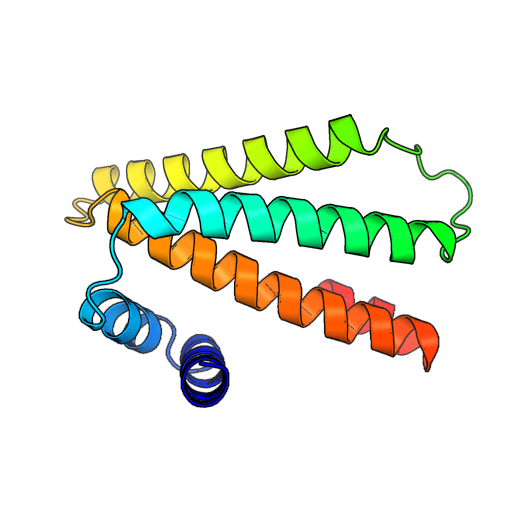998 O O . VAL A 1 135 ? -0.573 3.497 -8.323 1.00 64.94 135 VAL A O 1
#

Radius of gyration: 16.51 Å; chains: 1; bounding box: 41×33×39 Å

Secondary structure (DSSP, 8-state):
-HHHHHHHHHHHHH-HHHHHHHHHHTT--HHHHHHHHHHHHHHHHHHHHHHHTT---TT-----HHHHHHHHHHHHHHHHHHHHHHHHHTT----HHHHHHHHHHHHHHHHHHHHHHHHHHHH-HHHHHHHHTT-

=== Feature glossary ===
A reading guide for the features in this record.

Start from the sequence.

  · Sequence gives the chain of amino acids in standard one-letter code (A=alanine, C=cysteine, …, Y=tyrosine), read N→C. It is the only feature that is directly encoded by the gene; all structural features are derived from the folded form of this sequence.

Fold it, and you get atomic coordinates and the backbone conformation that goes with them.

  · Structure coordinates are given as an mmCIF _atom_site loop: one row per atom with element, residue name, chain id, sequence number, and x/y/z position in Å. Only the four main-chain atoms per residue are included here; side chains are omitted to keep the record compact.

  · Backbone dihedral angles. Every residue except chain termini has a φ (preceding-C → N → Cα → C) and a ψ (N → Cα → C → next-N). They are reported in degrees following the IUPAC sign convention. Secondary structure is essentially a statement about which (φ, ψ) basin each residue occupies.

  · Eight-state secondary structure (DSSP): H is the canonical α-helix, G the tighter 3₁₀-helix, I the wider π-helix; E/B are β-structure, T and S are turns and bends, and '-' is everything else. DSSP derives these from the pattern of main-chain N–H···O=C hydrogen bonds, not from the sequence.

  · SS3 is a coarse helix/strand/coil call (letters a/b/c) made by the P-SEA algorithm from inter-Cα distances and dihedrals. It is less detailed than DSSP but needs only Cα positions.

Summarize the fold with a handful of shape descriptors and a per-residue structural alphabet.

  · Radius of gyration (Rg) is the root-mean-square distance of Cα atoms from their centroid — a single number for overall size and compactness. A globular domain of N residues has Rg ≈ 2.2·N^0.38 Å; an extended or disordered chain has a much larger Rg. The Cα contact count is the number of residue pairs whose Cα atoms are within 8 Å and are more than four positions apart in sequence — a standard proxy for tertiary packing density. The bounding box is the smallest axis-aligned box enclosing all Cα atoms.

  · 3Di is Foldseek's structural alphabet. Each residue is assigned one of twenty discrete states based on how its Cα sits relative to its spatial (not sequential) neighbors. Aligning 3Di strings finds structural homologs roughly as well as full 3D superposition, but orders of magnitude faster.

  · Solvent-accessible surface area (SASA) is the area in Å² traced out by the centre of a 1.4 Å probe sphere (a water molecule) rolled over the protein's van der Waals surface (Shrake–Rupley / Lee–Richards construction). Buried residues have near-zero SASA; fully exposed residues can exceed 200 Å². The total SASA scales roughly with the number of surface residues.

Ask how reliable the model is.

  · For AlphaFold models, the B-factor field carries pLDDT — the model's own estimate of local accuracy on a 0–100 scale. Regions with pLDDT<50 should be treated as essentially unmodeled; they often correspond to intrinsically disordered segments.

  · For experimental (PDB) structures, the B-factor (temperature factor) quantifies the positional spread of each atom in the crystal — a combination of thermal vibration and static disorder — in units of Å². High B-factors mark flexible loops or poorly resolved regions; low B-factors mark the rigid, well-ordered core.

  · Predicted Aligned Error (PAE) is an AlphaFold confidence matrix: entry (i, j) is the expected error in the position of residue j, in ångströms, when the prediction is superimposed on the true structure at residue i. Low PAE within a block of residues means that block is internally rigid and well-predicted; high PAE between two blocks means their relative placement is uncertain even if each block individually is confident.

Place it in context: what it resembles, what it is annotated as, and how it looks.

  · Structural nearest neighbors (via Foldseek easy-search vs the PDB). Reported per hit: target PDB id, E-value, and alignment TM-score. A TM-score above ~0.5 is the conventional threshold for 'same fold'.

  · Functional annotations link the protein to curated databases. InterPro entries identify conserved domains and families by matching the sequence against member-database signatures (Pfam, PROSITE, CDD, …). Gene Ontology (GO) terms describe molecular function, biological process, and cellular component in a controlled vocabulary. CATH places the structure in a hierarchical fold classification (Class/Architecture/Topology/Homologous-superfamily). The organism is the source species.

  · The contact map is a binary N×N matrix image: pixel (i, j) is dark where Cα_i and Cα_j are within 8 Å and |i−j|>4. Because the |i−j|>4 filter removes local helical contacts, off-diagonal stripes parallel to the main diagonal indicate parallel β-sheets; stripes perpendicular to it indicate antiparallel β-sheets. The Ramachandran plot scatters every residue's (φ, ψ) pair against the sterically allowed regions. The PAE heatmap renders the predicted-aligned-error matrix.

  · Six rendered views show the 3D structure from the faces of a cube — i.e. along ±x, ±y, ±z. Rendering representation is drawn randomly per protein from cartoon (secondary-structure ribbons), sticks (backbone bonds), or molecular surface; coloring is either N→C rainbow (blue at the N-terminus through red at the C-terminus) or one color per chain.